Protein AF-A0A7V1XPS1-F1 (afdb_monomer_lite)

Radius of gyration: 17.75 Å; chains: 1; bounding box: 28×26×59 Å

Foldseek 3Di:
DDPPPVPDDPPDDAAEAEQELEQPPPPPPSPPSALVVSLVVVVVCVVVRHPHYDYWDDDPDPPDDDDDPVNGCRRCVVNCVNVVVVD

Sequence (87 aa):
MDSTLTLFPPPPPWIMGVLNVTPDSFSDGGRFGGPEAAIAAGRAMLADGAHLLDVGGESTAPGRRPITSEEELARIEPVVAALAGEV

Structure (mmCIF, N/CA/C/O backbone):
data_AF-A0A7V1XPS1-F1
#
_entry.id   AF-A0A7V1XPS1-F1
#
loop_
_atom_site.group_PDB
_atom_site.id
_atom_site.type_symbol
_atom_site.label_atom_id
_atom_site.label_alt_id
_atom_site.label_comp_id
_atom_site.label_asym_id
_atom_site.label_entity_id
_atom_site.label_seq_id
_atom_site.pdbx_PDB_ins_code
_atom_site.Cartn_x
_atom_site.Cartn_y
_atom_site.Cartn_z
_atom_site.occupancy
_atom_site.B_iso_or_equiv
_atom_site.auth_seq_id
_atom_site.auth_comp_id
_atom_site.auth_asym_id
_atom_site.auth_atom_id
_atom_site.pdbx_PDB_model_num
ATOM 1 N N . MET A 1 1 ? 9.231 0.175 44.309 1.00 50.25 1 MET A N 1
ATOM 2 C CA . MET A 1 1 ? 8.740 0.099 42.920 1.00 50.25 1 MET A CA 1
ATOM 3 C C . MET A 1 1 ? 7.619 1.107 42.828 1.00 50.25 1 MET A C 1
ATOM 5 O O . MET A 1 1 ? 6.656 0.974 43.568 1.00 50.25 1 MET A O 1
ATOM 9 N N . ASP A 1 2 ? 7.845 2.184 42.084 1.00 52.41 2 ASP A N 1
ATOM 10 C CA . ASP A 1 2 ? 6.984 3.365 42.067 1.00 52.41 2 ASP A CA 1
ATOM 11 C C . ASP A 1 2 ? 5.662 3.065 41.338 1.00 52.41 2 ASP A C 1
ATOM 13 O O . ASP A 1 2 ? 5.639 2.802 40.137 1.00 52.41 2 ASP A O 1
ATOM 17 N N . SER A 1 3 ? 4.566 3.063 42.093 1.00 56.00 3 SER A N 1
ATOM 18 C CA . SER A 1 3 ? 3.192 2.811 41.646 1.00 56.00 3 SER A CA 1
ATOM 19 C C . SER A 1 3 ? 2.520 4.033 40.994 1.00 56.00 3 SER A C 1
ATOM 21 O O . SER A 1 3 ? 1.326 3.991 40.713 1.00 56.00 3 SER A O 1
ATOM 23 N N . THR A 1 4 ? 3.266 5.108 40.716 1.00 58.34 4 THR A N 1
ATOM 24 C CA . THR A 1 4 ? 2.737 6.363 40.141 1.00 58.34 4 THR A CA 1
ATOM 25 C C . THR A 1 4 ? 2.736 6.385 38.597 1.00 58.34 4 THR A C 1
ATOM 27 O O . THR A 1 4 ? 2.204 7.310 37.989 1.00 58.34 4 THR A O 1
ATOM 30 N N . LEU A 1 5 ? 3.268 5.349 37.932 1.00 56.72 5 LEU A N 1
ATOM 31 C CA . LEU A 1 5 ? 3.409 5.273 36.464 1.00 56.72 5 LEU A CA 1
ATOM 32 C C . LEU A 1 5 ? 2.174 4.760 35.687 1.00 56.72 5 LEU A C 1
ATOM 34 O O . LEU A 1 5 ? 2.256 4.586 34.476 1.00 56.72 5 LEU A O 1
ATOM 38 N N . THR A 1 6 ? 1.027 4.519 36.331 1.00 58.97 6 THR A N 1
ATOM 39 C CA . THR A 1 6 ? -0.179 3.950 35.673 1.00 58.97 6 THR A CA 1
ATOM 40 C C . THR A 1 6 ? -1.352 4.922 35.510 1.00 58.97 6 THR A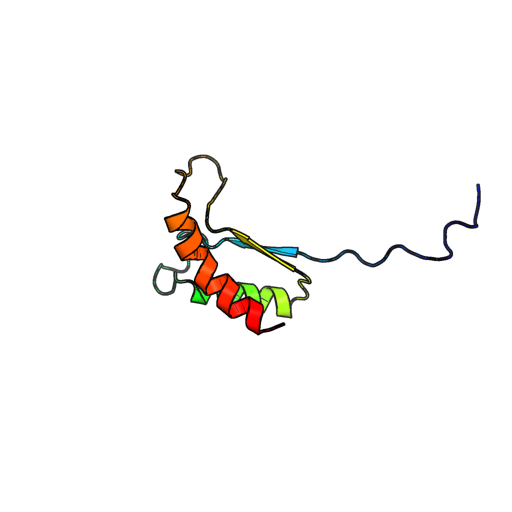 C 1
ATOM 42 O O . THR A 1 6 ? -2.434 4.504 35.105 1.00 58.97 6 THR A O 1
ATOM 45 N N . LEU A 1 7 ? -1.167 6.221 35.772 1.00 65.12 7 LEU A N 1
ATOM 46 C CA . LEU A 1 7 ? -2.258 7.206 35.667 1.00 65.12 7 LEU A CA 1
ATOM 47 C C . LEU A 1 7 ? -2.693 7.520 34.225 1.00 65.12 7 LEU A C 1
ATOM 49 O O . LEU A 1 7 ? -3.797 8.022 34.033 1.00 65.12 7 LEU A O 1
ATOM 53 N N . PHE A 1 8 ? -1.884 7.171 33.220 1.00 73.62 8 PHE A N 1
ATOM 54 C CA . PHE A 1 8 ? -2.254 7.271 31.808 1.00 73.62 8 PHE A CA 1
ATOM 55 C C . PHE A 1 8 ? -1.728 6.045 31.052 1.00 73.62 8 PHE A C 1
ATOM 57 O O . PHE A 1 8 ? -0.526 5.980 30.782 1.00 73.62 8 PHE A O 1
ATOM 64 N N . PRO A 1 9 ? -2.574 5.048 30.731 1.00 75.50 9 PRO A N 1
ATOM 65 C CA . PRO A 1 9 ? -2.160 3.999 29.809 1.00 75.50 9 PRO A CA 1
ATOM 66 C C . PRO A 1 9 ? -1.760 4.638 28.468 1.00 75.50 9 PRO A C 1
ATOM 68 O O . PRO A 1 9 ? -2.349 5.655 28.083 1.00 75.50 9 PRO A O 1
ATOM 71 N N . PRO A 1 10 ? -0.761 4.084 27.755 1.00 80.31 10 PRO A N 1
ATOM 72 C CA . PRO A 1 10 ? -0.418 4.580 26.430 1.00 80.31 10 PRO A CA 1
ATOM 73 C C . PRO A 1 10 ? -1.652 4.503 25.517 1.00 80.31 10 PRO A C 1
ATOM 75 O O . PRO A 1 10 ? -2.502 3.626 25.714 1.00 80.31 10 PRO A O 1
ATOM 78 N N . PRO A 1 11 ? -1.772 5.406 24.527 1.00 84.06 11 PRO A N 1
ATOM 79 C CA . PRO A 1 11 ? -2.853 5.316 23.557 1.00 84.06 11 PRO A CA 1
ATOM 80 C C . PRO A 1 11 ? -2.830 3.939 22.874 1.00 84.06 11 PRO A C 1
ATOM 82 O O . PRO A 1 11 ? -1.757 3.334 22.748 1.00 84.06 11 PRO A O 1
ATOM 85 N N . PRO A 1 12 ? -3.992 3.423 22.436 1.00 89.31 12 PRO A N 1
ATOM 86 C CA . PRO A 1 12 ? -4.028 2.183 21.675 1.00 89.31 12 PRO A CA 1
ATOM 87 C C . PRO A 1 12 ? -3.153 2.314 20.416 1.00 89.31 12 PRO A C 1
ATOM 89 O O . PRO A 1 12 ? -3.047 3.412 19.856 1.00 89.31 12 PRO A O 1
ATOM 92 N N . PRO A 1 13 ? -2.515 1.221 19.965 1.00 93.25 13 PRO A N 1
ATOM 93 C CA . PRO A 1 13 ? -1.717 1.256 18.751 1.00 93.25 13 PRO A CA 1
ATOM 94 C C . PRO A 1 13 ? -2.603 1.583 17.549 1.00 93.25 13 PRO A C 1
ATOM 96 O O . PRO A 1 13 ? -3.764 1.177 17.483 1.00 93.25 13 PRO A O 1
ATOM 99 N N . TRP A 1 14 ? -2.031 2.283 16.577 1.00 96.44 14 TRP A N 1
ATOM 100 C CA . TRP A 1 14 ? -2.661 2.460 15.276 1.00 96.44 14 TRP A CA 1
ATOM 101 C C . TRP A 1 14 ? -2.366 1.260 14.381 1.00 96.44 14 TRP A C 1
ATOM 103 O O . TRP A 1 14 ? -1.279 0.683 14.427 1.00 96.44 14 TRP A O 1
ATOM 113 N N . ILE A 1 15 ? -3.344 0.900 13.556 1.00 96.81 15 ILE A N 1
ATOM 114 C CA . ILE A 1 15 ? -3.225 -0.167 12.561 1.00 96.81 15 ILE A CA 1
ATOM 115 C C . ILE A 1 15 ? -2.918 0.475 11.210 1.00 96.81 15 ILE A C 1
ATOM 117 O O . ILE A 1 15 ? -3.658 1.348 10.762 1.00 96.81 15 ILE A O 1
ATOM 121 N N . MET A 1 16 ? -1.848 0.030 10.559 1.00 97.31 16 MET A N 1
ATOM 122 C CA . MET A 1 16 ? -1.486 0.428 9.200 1.00 97.31 16 MET A CA 1
ATOM 123 C C . MET A 1 16 ? -1.768 -0.737 8.247 1.00 97.31 16 MET A C 1
ATOM 125 O O . MET A 1 16 ? -1.219 -1.823 8.423 1.00 97.31 16 MET A O 1
ATOM 129 N N . GLY A 1 17 ? -2.636 -0.521 7.260 1.00 96.31 17 GLY A N 1
ATOM 130 C CA . GLY A 1 17 ? -2.876 -1.464 6.171 1.00 96.31 17 GLY A CA 1
ATOM 131 C C . GLY A 1 17 ? -1.802 -1.325 5.095 1.00 96.31 17 GLY A C 1
ATOM 132 O O . GLY A 1 17 ? -1.513 -0.215 4.664 1.00 96.31 17 GLY A O 1
ATOM 133 N N . VAL A 1 18 ? -1.209 -2.435 4.659 1.00 94.81 18 VAL A N 1
ATOM 134 C CA . VAL A 1 18 ? -0.188 -2.437 3.598 1.00 94.81 18 VAL A CA 1
ATOM 135 C C . VAL A 1 18 ? -0.853 -2.764 2.266 1.00 94.81 18 VAL A C 1
ATOM 137 O O . VAL A 1 18 ? -1.331 -3.882 2.066 1.00 94.81 18 VAL A O 1
ATOM 140 N N . LEU A 1 19 ? -0.870 -1.797 1.351 1.00 93.31 19 LEU A N 1
ATOM 141 C CA . LEU A 1 19 ? -1.514 -1.882 0.046 1.00 93.31 19 LEU A CA 1
ATOM 142 C C . LEU A 1 19 ? -0.465 -1.880 -1.073 1.00 93.31 19 LEU A C 1
ATOM 144 O O . LEU A 1 19 ? -0.004 -0.836 -1.532 1.00 93.31 19 LEU A O 1
ATOM 148 N N . ASN A 1 20 ? -0.113 -3.074 -1.545 1.00 91.81 20 ASN A N 1
ATOM 149 C CA . ASN A 1 20 ? 0.818 -3.240 -2.660 1.00 91.81 20 ASN A CA 1
ATOM 150 C C . ASN A 1 20 ? 0.083 -3.129 -4.002 1.00 91.81 20 ASN A C 1
ATOM 152 O O . ASN A 1 20 ? -0.774 -3.951 -4.326 1.00 91.81 20 ASN A O 1
ATOM 156 N N . VAL A 1 21 ? 0.450 -2.134 -4.806 1.00 90.25 21 VAL A N 1
ATOM 157 C CA . VAL A 1 21 ? -0.099 -1.863 -6.139 1.00 90.25 21 VAL A CA 1
ATOM 158 C C . VAL A 1 21 ? 0.841 -2.426 -7.203 1.00 90.25 21 VAL A C 1
ATOM 160 O O . VAL A 1 21 ? 1.410 -1.703 -8.022 1.00 90.25 21 VAL A O 1
ATOM 163 N N . THR A 1 22 ? 1.047 -3.743 -7.180 1.00 79.94 22 THR A N 1
ATOM 164 C CA . THR A 1 22 ? 1.884 -4.438 -8.165 1.00 79.94 22 THR A CA 1
ATOM 165 C C . THR A 1 22 ? 1.035 -5.346 -9.064 1.00 79.94 22 THR A C 1
ATOM 167 O O . THR A 1 22 ? -0.008 -5.842 -8.632 1.00 79.94 22 THR A O 1
ATOM 170 N N . PRO A 1 23 ? 1.454 -5.607 -10.320 1.00 68.56 23 PRO A N 1
ATOM 171 C CA . PRO A 1 23 ? 0.666 -6.402 -11.277 1.00 68.56 23 PRO A CA 1
ATOM 172 C C . PRO A 1 23 ? 0.313 -7.823 -10.807 1.00 68.56 23 PRO A C 1
ATOM 174 O O . PRO A 1 23 ? -0.609 -8.452 -11.313 1.00 68.56 23 PRO A O 1
ATOM 177 N N . ASP A 1 24 ? 1.081 -8.344 -9.860 1.00 64.50 24 ASP A N 1
ATOM 178 C CA . ASP A 1 24 ? 1.012 -9.693 -9.311 1.00 64.50 24 ASP A CA 1
ATOM 179 C C . ASP A 1 24 ? 0.284 -9.780 -7.957 1.00 64.50 24 ASP A C 1
ATOM 181 O O . ASP A 1 24 ? -0.049 -10.884 -7.530 1.00 64.50 24 ASP A O 1
ATOM 185 N N . SER A 1 25 ? -0.010 -8.648 -7.301 1.00 54.16 25 SER A N 1
ATOM 186 C CA . SER A 1 25 ? -0.697 -8.630 -5.999 1.00 54.16 25 SER A CA 1
ATOM 187 C C . SER A 1 25 ? -2.198 -8.943 -6.076 1.00 54.16 25 SER A C 1
ATOM 189 O O . SER A 1 25 ? -2.787 -9.288 -5.057 1.00 54.16 25 SER A O 1
ATOM 191 N N . PHE A 1 26 ? -2.813 -8.901 -7.266 1.00 54.44 26 PHE A N 1
ATOM 192 C CA . PHE A 1 26 ? -4.255 -9.125 -7.472 1.00 54.44 26 PHE A CA 1
ATOM 193 C C . PHE A 1 26 ? -4.504 -10.255 -8.483 1.00 54.44 26 PHE A C 1
ATOM 195 O O . PHE A 1 26 ? -4.999 -10.053 -9.593 1.00 54.44 26 PHE A O 1
ATOM 202 N N . SER A 1 27 ? -4.085 -11.465 -8.116 1.00 41.97 27 SER A N 1
ATOM 203 C CA . SER A 1 27 ? -3.937 -12.617 -9.014 1.00 41.97 27 SER A CA 1
ATOM 204 C C . SER A 1 27 ? -5.200 -13.465 -9.259 1.00 41.97 27 SER A C 1
ATOM 206 O O . SER A 1 27 ? -5.078 -14.581 -9.760 1.00 41.97 27 SER A O 1
ATOM 208 N N . ASP A 1 28 ? -6.413 -12.926 -9.080 1.00 45.38 28 ASP A N 1
ATOM 209 C CA . ASP A 1 28 ? -7.668 -13.569 -9.538 1.00 45.38 28 ASP A CA 1
ATOM 210 C C . ASP A 1 28 ? -7.893 -13.424 -11.065 1.00 45.38 28 ASP A C 1
ATOM 212 O O . ASP A 1 28 ? -8.990 -13.166 -11.564 1.00 45.38 28 ASP A O 1
ATOM 216 N N . GLY A 1 29 ? -6.832 -13.615 -11.855 1.00 39.88 29 GLY A N 1
ATOM 217 C CA . GLY A 1 29 ? -6.943 -13.816 -13.302 1.00 39.88 29 GLY A CA 1
ATOM 218 C C . GLY A 1 29 ? -6.895 -12.562 -14.177 1.00 39.88 29 GLY A C 1
ATOM 219 O O . GLY A 1 29 ? -7.529 -12.548 -15.230 1.00 39.88 29 GLY A O 1
ATOM 220 N N . GLY A 1 30 ? -6.149 -11.517 -13.792 1.00 41.59 30 GLY A N 1
ATOM 221 C CA . GLY A 1 30 ? -5.677 -10.456 -14.707 1.00 41.59 30 GLY A CA 1
ATOM 222 C C . GLY A 1 30 ? -6.755 -9.599 -15.390 1.00 41.59 30 GLY A C 1
ATOM 223 O O . GLY A 1 30 ? -6.432 -8.732 -16.195 1.00 41.59 30 GLY A O 1
ATOM 224 N N . ARG A 1 31 ? -8.035 -9.821 -15.074 1.00 42.09 31 ARG A N 1
ATOM 225 C CA . ARG A 1 31 ? -9.186 -9.164 -15.710 1.00 42.09 31 ARG A CA 1
ATOM 226 C C . ARG A 1 31 ? -9.652 -7.906 -14.969 1.00 42.09 31 ARG A C 1
ATOM 228 O O . ARG A 1 31 ? -10.409 -7.128 -15.535 1.00 42.09 31 ARG A O 1
ATOM 235 N N . PHE A 1 32 ? -9.151 -7.707 -13.747 1.00 44.19 32 PHE A N 1
ATOM 236 C CA . PHE A 1 32 ? -9.415 -6.562 -12.864 1.00 44.19 32 PHE A CA 1
ATOM 237 C C . PHE A 1 32 ? -8.125 -5.941 -12.288 1.00 44.19 32 PHE A C 1
ATOM 239 O O . PHE A 1 32 ? -8.185 -5.192 -11.320 1.00 44.19 32 PHE A O 1
ATOM 246 N N . GLY A 1 33 ? -6.953 -6.258 -12.857 1.00 54.66 33 GLY A N 1
ATOM 247 C CA . GLY A 1 33 ? -5.626 -5.844 -12.364 1.00 54.66 33 GLY A CA 1
ATOM 248 C C . GLY A 1 33 ? -5.271 -4.383 -12.662 1.00 54.66 33 GLY A C 1
ATOM 249 O O . GLY A 1 33 ? -4.221 -4.114 -13.237 1.00 54.66 33 GLY A O 1
ATOM 250 N N . GLY A 1 34 ? -6.179 -3.468 -12.331 1.00 68.12 34 GLY A N 1
ATOM 251 C CA . GLY A 1 34 ? -6.005 -2.020 -12.415 1.00 68.12 34 GLY A CA 1
ATOM 252 C C . GLY A 1 34 ? -6.023 -1.363 -11.029 1.00 68.12 34 GLY A C 1
ATOM 253 O O . GLY A 1 34 ? -6.222 -2.053 -10.021 1.00 68.12 34 GLY A O 1
ATOM 254 N N . PRO A 1 35 ? -5.831 -0.035 -10.955 1.00 81.69 35 PRO A N 1
ATOM 255 C CA . PRO A 1 35 ? -5.883 0.720 -9.700 1.00 81.69 35 PRO A CA 1
ATOM 256 C C . PRO A 1 35 ? -7.182 0.505 -8.899 1.00 81.69 35 PRO A C 1
ATOM 258 O O . PRO A 1 35 ? -7.187 0.618 -7.681 1.00 81.69 35 PRO A O 1
ATOM 261 N N . GLU A 1 36 ? -8.269 0.103 -9.545 1.00 86.44 36 GLU A N 1
ATOM 262 C CA . GLU A 1 36 ? -9.594 -0.144 -8.977 1.00 86.44 36 GLU A CA 1
ATOM 263 C C . GLU A 1 36 ? -9.597 -1.286 -7.959 1.00 86.44 36 GLU A C 1
ATOM 265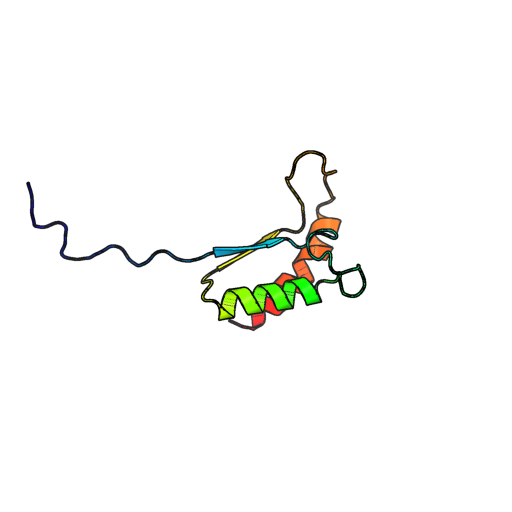 O O . GLU A 1 36 ? -10.265 -1.181 -6.929 1.00 86.44 36 GLU A O 1
ATOM 270 N N . ALA A 1 37 ? -8.837 -2.357 -8.208 1.00 87.00 37 ALA A N 1
ATOM 271 C CA . ALA A 1 37 ? -8.703 -3.452 -7.249 1.00 87.00 37 ALA A CA 1
ATOM 272 C C . ALA A 1 37 ? -7.955 -2.990 -5.991 1.00 87.00 37 ALA A C 1
ATOM 274 O O . ALA A 1 37 ? -8.372 -3.300 -4.874 1.00 87.00 37 ALA A O 1
ATOM 275 N N . ALA A 1 38 ? -6.901 -2.189 -6.165 1.00 90.69 38 ALA A N 1
ATOM 276 C CA . ALA A 1 38 ? -6.168 -1.599 -5.052 1.00 90.69 38 ALA A CA 1
ATOM 277 C C . ALA A 1 38 ? -7.036 -0.609 -4.260 1.00 90.69 38 ALA A C 1
ATOM 279 O O . ALA A 1 38 ? -7.038 -0.648 -3.034 1.00 90.69 38 ALA A O 1
ATOM 280 N N . ILE A 1 39 ? -7.842 0.216 -4.933 1.00 92.31 39 ILE A N 1
ATOM 281 C CA . ILE A 1 39 ? -8.799 1.125 -4.285 1.00 92.31 39 ILE A CA 1
ATOM 282 C C . ILE A 1 39 ? -9.828 0.333 -3.470 1.00 92.31 39 ILE A C 1
ATOM 284 O O . ILE A 1 39 ? -10.076 0.652 -2.309 1.00 92.31 39 ILE A O 1
ATOM 288 N N . ALA A 1 40 ? -10.410 -0.725 -4.042 1.00 92.81 40 ALA A N 1
ATOM 289 C CA . ALA A 1 40 ? -11.365 -1.573 -3.332 1.00 92.81 40 ALA A CA 1
ATOM 290 C C . ALA A 1 40 ? -10.736 -2.242 -2.096 1.00 92.81 40 ALA A C 1
ATOM 292 O O . ALA A 1 40 ? -11.352 -2.257 -1.031 1.00 92.81 40 ALA A O 1
ATOM 293 N N . ALA A 1 41 ? -9.502 -2.741 -2.216 1.00 93.44 41 ALA A N 1
ATOM 294 C CA . ALA A 1 41 ? -8.765 -3.317 -1.095 1.00 93.44 41 ALA A CA 1
ATOM 295 C C . ALA A 1 41 ? -8.438 -2.269 -0.016 1.00 93.44 41 ALA A C 1
ATOM 297 O O . ALA A 1 41 ? -8.634 -2.538 1.166 1.00 93.44 41 ALA A O 1
ATOM 298 N N . GLY A 1 42 ? -8.014 -1.063 -0.405 1.00 94.06 42 GLY A N 1
ATOM 299 C CA . GLY A 1 42 ? -7.772 0.047 0.521 1.00 94.06 42 GLY A CA 1
ATOM 300 C C . GLY A 1 42 ? -9.031 0.442 1.296 1.00 94.06 42 GLY A C 1
ATOM 301 O O . GLY A 1 42 ? -8.991 0.562 2.518 1.00 94.06 42 GLY A O 1
ATOM 302 N N . ARG A 1 43 ? -10.180 0.539 0.615 1.00 95.06 43 ARG A N 1
ATOM 303 C CA . ARG A 1 43 ? -11.483 0.773 1.262 1.00 95.06 43 ARG A CA 1
ATOM 304 C C . ARG A 1 43 ? -11.851 -0.330 2.249 1.00 95.06 43 ARG A C 1
ATOM 306 O O . ARG A 1 43 ? -12.345 -0.029 3.332 1.00 95.06 43 ARG A O 1
ATOM 313 N N . ALA A 1 44 ? -11.605 -1.590 1.892 1.00 95.81 44 ALA A N 1
ATOM 314 C CA . ALA A 1 44 ? -11.851 -2.714 2.789 1.00 95.81 44 ALA A CA 1
ATOM 315 C C . ALA A 1 44 ? -10.971 -2.627 4.046 1.00 95.81 44 ALA A C 1
ATOM 317 O O . ALA A 1 44 ? -11.486 -2.742 5.151 1.00 95.81 44 ALA A O 1
ATOM 318 N N . MET A 1 45 ? -9.678 -2.316 3.899 1.00 95.75 45 MET A N 1
ATOM 319 C CA . MET A 1 45 ? -8.768 -2.123 5.037 1.00 95.75 45 MET A CA 1
ATOM 320 C C . MET A 1 45 ? -9.241 -1.005 5.977 1.00 95.75 45 MET A C 1
ATOM 322 O O . MET A 1 45 ? -9.211 -1.179 7.194 1.00 95.75 45 MET A O 1
ATOM 326 N N . LEU A 1 46 ? -9.694 0.129 5.431 1.00 94.06 46 LEU A N 1
ATOM 327 C CA . LEU A 1 46 ? -10.259 1.224 6.228 1.00 94.06 46 LEU A CA 1
ATOM 328 C C . LEU A 1 46 ? -11.537 0.786 6.959 1.00 94.06 46 LEU A C 1
ATOM 330 O O . LEU A 1 46 ? -11.682 1.051 8.151 1.00 94.06 46 LEU A O 1
ATOM 334 N N . ALA A 1 47 ? -12.433 0.067 6.275 1.00 95.50 47 ALA A N 1
ATOM 335 C CA . ALA A 1 47 ? -13.652 -0.481 6.875 1.00 95.50 47 ALA A CA 1
ATOM 336 C C . ALA A 1 47 ? -13.361 -1.509 7.987 1.00 95.50 47 ALA A C 1
ATOM 338 O O . ALA A 1 47 ? -14.093 -1.562 8.975 1.00 95.50 47 ALA A O 1
ATOM 339 N N . ASP A 1 48 ? -12.268 -2.264 7.861 1.00 96.56 48 ASP A N 1
ATOM 340 C CA . ASP A 1 48 ? -11.789 -3.234 8.852 1.00 96.56 48 ASP A CA 1
ATOM 341 C C . ASP A 1 48 ? -11.024 -2.579 10.026 1.00 96.56 48 ASP A C 1
ATOM 343 O O . ASP A 1 48 ? -10.595 -3.269 10.955 1.00 96.56 48 ASP A O 1
ATOM 347 N N . GLY A 1 49 ? -10.870 -1.248 10.029 1.00 95.56 49 GLY A N 1
ATOM 348 C CA . GLY A 1 49 ? -10.292 -0.486 11.141 1.00 95.56 49 GLY A CA 1
ATOM 349 C C . GLY A 1 49 ? -8.820 -0.098 10.977 1.00 95.56 49 GLY A C 1
ATOM 350 O O . GLY A 1 49 ? -8.158 0.254 11.963 1.00 95.56 49 GLY A O 1
ATOM 351 N N . ALA A 1 50 ? -8.278 -0.140 9.757 1.00 96.31 50 ALA A N 1
ATOM 352 C CA . ALA A 1 50 ? -6.996 0.497 9.478 1.00 96.31 50 ALA A CA 1
ATOM 353 C C . ALA A 1 50 ? -7.099 2.011 9.721 1.00 96.31 50 ALA A C 1
ATOM 355 O O . ALA A 1 50 ? -8.015 2.681 9.254 1.00 96.31 50 ALA A O 1
ATOM 356 N N . HIS A 1 51 ? -6.131 2.545 10.459 1.00 95.06 51 HIS A N 1
ATOM 357 C CA . HIS A 1 51 ? -6.002 3.972 10.745 1.00 95.06 51 HIS A CA 1
ATOM 358 C C . HIS A 1 51 ? -5.168 4.677 9.669 1.00 95.06 51 HIS A C 1
ATOM 360 O O . HIS A 1 51 ? -5.310 5.879 9.465 1.00 95.06 51 HIS A O 1
ATOM 366 N N . LEU A 1 52 ? -4.274 3.932 9.010 1.00 94.75 52 LEU A N 1
ATOM 367 C CA . LEU A 1 52 ? -3.407 4.403 7.933 1.00 94.75 52 LEU A CA 1
ATOM 368 C C . LEU A 1 52 ? -3.337 3.351 6.831 1.00 94.75 52 LEU A C 1
ATOM 370 O O . LEU A 1 52 ? -3.491 2.159 7.102 1.00 94.75 52 LEU A O 1
ATOM 374 N N . LEU A 1 53 ? -3.018 3.791 5.619 1.00 95.50 53 LEU A N 1
ATOM 375 C CA . LEU A 1 53 ? -2.638 2.921 4.514 1.00 95.50 53 LEU A CA 1
ATOM 376 C C . LEU A 1 53 ? -1.216 3.266 4.062 1.00 95.50 53 LEU A C 1
ATOM 378 O O . LEU A 1 53 ? -0.893 4.440 3.890 1.00 95.50 53 LEU A O 1
ATOM 382 N N . ASP A 1 54 ? -0.392 2.242 3.869 1.00 95.81 54 ASP A N 1
ATOM 383 C CA . ASP A 1 54 ? 0.927 2.317 3.241 1.00 95.81 54 ASP A CA 1
ATOM 384 C C . ASP A 1 54 ? 0.813 1.789 1.808 1.00 95.81 54 ASP A C 1
ATOM 386 O O . ASP A 1 54 ? 0.533 0.606 1.601 1.00 95.81 54 ASP A O 1
ATOM 390 N N . VAL A 1 55 ? 0.936 2.681 0.824 1.00 94.50 55 VAL A N 1
ATOM 391 C CA . VAL A 1 55 ? 0.677 2.391 -0.593 1.00 94.50 55 VAL A CA 1
ATOM 392 C C . VAL A 1 55 ? 2.000 2.350 -1.353 1.00 94.50 55 VAL A C 1
ATOM 394 O O . VAL A 1 55 ? 2.649 3.381 -1.507 1.00 94.50 55 VAL A O 1
ATOM 397 N N . GLY A 1 56 ? 2.372 1.176 -1.868 1.00 93.75 56 GLY A N 1
ATOM 398 C CA . GLY A 1 56 ? 3.625 0.969 -2.607 1.00 93.75 56 GLY A CA 1
ATOM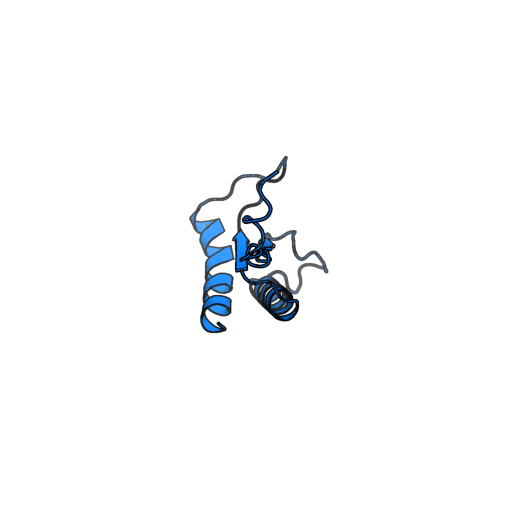 399 C C . GLY A 1 56 ? 3.395 0.406 -4.008 1.00 93.75 56 GLY A C 1
ATOM 400 O O . GLY A 1 56 ? 2.635 -0.549 -4.170 1.00 93.75 56 GLY A O 1
ATOM 401 N N . GLY A 1 57 ? 4.037 0.981 -5.030 1.00 91.88 57 GLY A N 1
ATOM 402 C CA . GLY A 1 57 ? 3.916 0.530 -6.426 1.00 91.88 57 GLY A CA 1
ATOM 403 C C . GLY A 1 57 ? 5.086 -0.340 -6.894 1.00 91.88 57 GLY A C 1
ATOM 404 O O . GLY A 1 57 ? 4.947 -1.102 -7.862 1.00 91.88 57 GLY A O 1
ATOM 405 N N . GLU A 1 58 ? 6.228 -0.263 -6.209 1.00 92.75 58 GLU A N 1
ATOM 406 C CA . GLU A 1 58 ? 7.387 -1.128 -6.406 1.00 92.75 58 GLU A CA 1
ATOM 407 C C . GLU A 1 58 ? 7.421 -2.292 -5.400 1.00 92.75 58 GLU A C 1
ATOM 409 O O . GLU A 1 58 ? 7.201 -2.135 -4.202 1.00 92.75 58 GLU A O 1
ATOM 414 N N . SER A 1 59 ? 7.748 -3.495 -5.886 1.00 89.38 59 SER A N 1
ATOM 415 C CA . SER A 1 59 ? 8.013 -4.639 -5.011 1.00 89.38 59 SER A CA 1
ATOM 416 C C . SER A 1 59 ? 9.492 -4.692 -4.646 1.00 89.38 59 SER A C 1
ATOM 418 O O . SER A 1 59 ? 10.340 -4.824 -5.526 1.00 89.38 59 SER A O 1
ATOM 420 N N . THR A 1 60 ? 9.790 -4.711 -3.349 1.00 88.56 60 THR A N 1
ATOM 421 C CA . THR A 1 60 ? 11.144 -4.927 -2.809 1.00 88.56 60 THR A CA 1
ATOM 422 C C . THR A 1 60 ? 11.464 -6.409 -2.563 1.00 88.56 60 THR A C 1
ATOM 424 O O . THR A 1 60 ? 12.492 -6.747 -1.973 1.00 88.56 60 THR A O 1
ATOM 427 N N . ALA A 1 61 ? 10.591 -7.322 -3.009 1.00 88.00 61 ALA A N 1
ATOM 428 C CA . ALA A 1 61 ? 10.778 -8.757 -2.831 1.00 88.00 61 ALA A CA 1
ATOM 429 C C . ALA A 1 61 ? 11.973 -9.294 -3.654 1.00 88.00 61 ALA A C 1
ATOM 431 O O . ALA A 1 61 ? 12.250 -8.798 -4.753 1.00 88.00 61 ALA A O 1
ATOM 432 N N . PRO A 1 62 ? 12.665 -10.352 -3.180 1.00 89.94 62 PRO A N 1
ATOM 433 C CA . PRO A 1 62 ? 13.795 -10.939 -3.896 1.00 89.94 62 PRO A CA 1
ATOM 434 C C . PRO A 1 62 ? 13.452 -11.343 -5.336 1.00 89.94 62 PRO A C 1
ATOM 436 O O . PRO A 1 62 ? 12.423 -11.964 -5.596 1.00 89.94 62 PRO A O 1
ATOM 439 N N . GLY A 1 63 ? 14.346 -11.026 -6.277 1.00 85.00 63 GLY A N 1
ATOM 440 C CA . GLY A 1 63 ? 14.203 -11.411 -7.686 1.00 85.00 63 GLY A CA 1
ATOM 441 C C . GLY A 1 63 ? 13.299 -10.498 -8.522 1.00 85.00 63 GLY A C 1
ATOM 442 O O . GLY A 1 63 ? 13.092 -10.775 -9.705 1.00 85.00 63 GLY A O 1
ATOM 443 N N . ARG A 1 64 ? 12.779 -9.404 -7.952 1.00 85.19 64 ARG A N 1
ATOM 444 C CA . ARG A 1 64 ? 12.038 -8.389 -8.705 1.00 85.19 64 ARG A CA 1
ATOM 445 C C . ARG A 1 64 ? 12.981 -7.413 -9.383 1.00 85.19 64 ARG A C 1
ATOM 447 O O . ARG A 1 64 ? 14.018 -7.036 -8.846 1.00 85.19 64 ARG A O 1
ATOM 454 N N . ARG A 1 65 ? 12.623 -7.045 -10.612 1.00 88.31 65 ARG A N 1
ATOM 455 C CA . ARG A 1 65 ? 13.326 -6.000 -11.349 1.00 88.31 65 ARG A CA 1
ATOM 456 C C . ARG A 1 65 ? 12.847 -4.648 -10.821 1.00 88.31 65 ARG A C 1
ATOM 458 O O . ARG A 1 65 ? 11.626 -4.481 -10.757 1.00 88.31 65 ARG A O 1
ATOM 465 N N . PRO A 1 66 ? 13.766 -3.722 -10.506 1.00 91.19 66 PRO A N 1
ATOM 466 C CA . PRO A 1 66 ? 13.389 -2.359 -10.186 1.00 91.19 66 PRO A CA 1
ATOM 467 C C . PRO A 1 66 ? 12.581 -1.727 -11.314 1.00 91.19 66 PRO A C 1
ATOM 469 O O . PRO A 1 66 ? 12.792 -2.055 -12.490 1.00 91.19 66 PRO A O 1
ATOM 472 N N . ILE A 1 67 ? 11.674 -0.835 -10.945 1.00 92.19 67 ILE A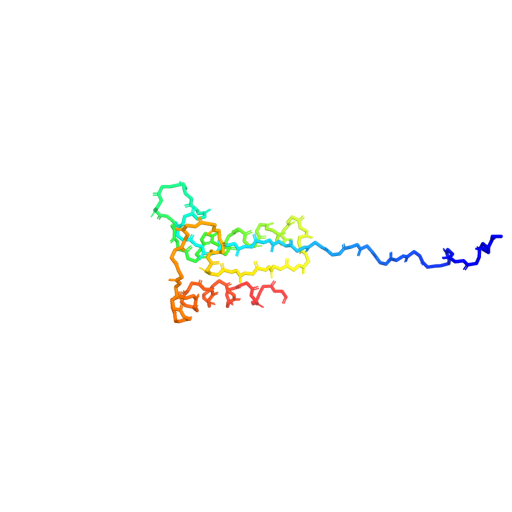 N 1
ATOM 473 C CA . ILE A 1 67 ? 10.885 -0.039 -11.890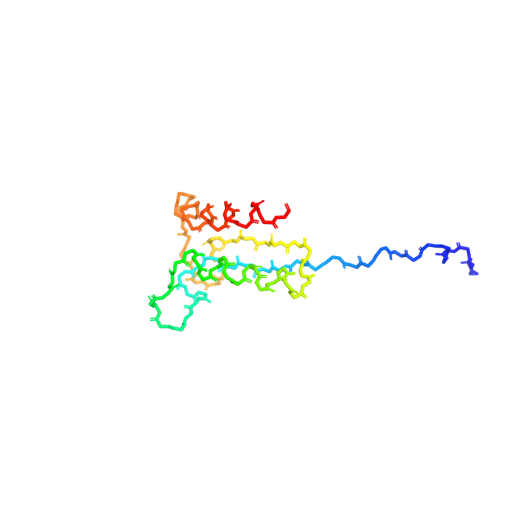 1.00 92.19 67 ILE A CA 1
ATOM 474 C C . ILE A 1 67 ? 11.379 1.406 -11.897 1.00 92.19 67 ILE A C 1
ATOM 476 O O . ILE A 1 67 ? 12.161 1.808 -11.036 1.00 92.19 67 ILE A O 1
ATOM 480 N N . THR A 1 68 ? 10.977 2.190 -12.895 1.00 95.81 68 THR A N 1
ATOM 481 C CA . THR A 1 68 ? 11.282 3.627 -12.876 1.00 95.81 68 THR A CA 1
ATOM 482 C C . THR A 1 68 ? 10.333 4.357 -11.929 1.00 95.81 68 THR A C 1
ATOM 484 O O . THR A 1 68 ? 9.232 3.881 -11.645 1.00 95.81 68 THR A O 1
ATOM 487 N N . SER A 1 69 ? 10.726 5.544 -11.466 1.00 96.06 69 SER A N 1
ATOM 488 C CA . SER A 1 69 ? 9.855 6.388 -10.642 1.00 96.06 69 SER A CA 1
ATOM 489 C C . SER A 1 69 ? 8.561 6.766 -11.366 1.00 96.06 69 SER A C 1
ATOM 491 O O . SER A 1 69 ? 7.513 6.851 -10.737 1.00 96.06 69 SER A O 1
ATOM 4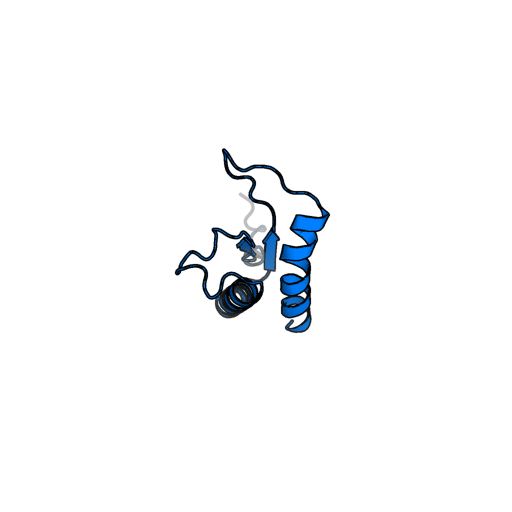93 N N . GLU A 1 70 ? 8.600 6.950 -12.687 1.00 96.25 70 GLU A N 1
ATOM 494 C CA . GLU A 1 70 ? 7.409 7.208 -13.502 1.00 96.25 70 GLU A CA 1
ATOM 495 C C . GLU A 1 70 ? 6.474 5.996 -13.539 1.00 96.25 70 GLU A C 1
ATOM 497 O O . GLU A 1 70 ? 5.257 6.153 -13.452 1.00 96.25 70 GLU A O 1
ATOM 502 N N . GLU A 1 71 ? 7.028 4.784 -13.643 1.00 92.75 71 GLU A N 1
ATOM 503 C CA . GLU A 1 71 ? 6.242 3.551 -13.593 1.00 92.75 71 GLU A CA 1
ATOM 504 C C . GLU A 1 71 ? 5.606 3.338 -12.217 1.00 92.75 71 GLU A C 1
ATOM 506 O O . GLU A 1 71 ? 4.458 2.899 -12.142 1.00 92.75 71 GLU A O 1
ATOM 511 N N . GLU A 1 72 ? 6.326 3.636 -11.133 1.00 93.69 72 GLU A N 1
ATOM 512 C CA . GLU A 1 72 ? 5.772 3.564 -9.781 1.00 93.69 72 GLU A CA 1
ATOM 513 C C . GLU A 1 72 ? 4.671 4.608 -9.572 1.00 93.69 72 GLU A C 1
ATOM 515 O O . GLU A 1 72 ? 3.579 4.263 -9.116 1.00 93.69 72 GLU A O 1
ATOM 520 N N . LEU A 1 73 ? 4.922 5.860 -9.969 1.00 94.62 73 LEU A N 1
ATOM 521 C CA . LEU A 1 73 ? 3.961 6.953 -9.859 1.00 94.62 73 LEU A CA 1
ATOM 522 C C . LEU A 1 73 ? 2.661 6.623 -10.600 1.00 94.62 73 LEU A C 1
ATOM 524 O O . LEU A 1 73 ? 1.584 6.749 -10.024 1.00 94.62 73 LEU A O 1
ATOM 528 N N . ALA A 1 74 ? 2.757 6.104 -11.828 1.00 92.06 74 ALA A N 1
ATOM 529 C CA . ALA A 1 74 ? 1.599 5.692 -12.619 1.00 92.06 74 ALA A CA 1
ATOM 530 C C . ALA A 1 74 ? 0.761 4.584 -11.951 1.00 92.06 74 ALA A C 1
ATOM 532 O O . ALA A 1 74 ? -0.428 4.452 -12.245 1.00 92.06 74 ALA A O 1
ATOM 533 N N . ARG A 1 75 ? 1.358 3.782 -11.056 1.00 91.38 75 ARG A N 1
ATOM 534 C CA . ARG A 1 75 ? 0.638 2.771 -10.266 1.00 91.38 75 ARG A CA 1
ATOM 535 C C . ARG A 1 75 ? -0.053 3.392 -9.059 1.00 91.38 75 ARG A C 1
ATOM 537 O O . ARG A 1 75 ? -1.223 3.103 -8.826 1.00 91.38 75 ARG A O 1
ATOM 544 N N . ILE A 1 76 ? 0.658 4.215 -8.287 1.00 93.81 76 ILE A N 1
ATOM 545 C CA . ILE A 1 76 ? 0.169 4.687 -6.982 1.00 93.81 76 ILE A CA 1
ATOM 546 C C . ILE A 1 76 ? -0.717 5.931 -7.074 1.00 93.81 76 ILE A C 1
ATOM 548 O O . ILE A 1 76 ? -1.655 6.048 -6.291 1.00 93.81 76 ILE A O 1
ATOM 552 N N . GLU A 1 77 ? -0.473 6.840 -8.022 1.00 95.00 77 GLU A N 1
ATOM 553 C CA . GLU A 1 77 ? -1.195 8.114 -8.146 1.00 95.00 77 GLU A CA 1
ATOM 554 C C . GLU A 1 77 ? -2.725 7.946 -8.212 1.00 95.00 77 GLU A C 1
ATOM 556 O O . GLU A 1 77 ? -3.406 8.549 -7.380 1.00 95.00 77 GLU A O 1
ATOM 561 N N . PRO A 1 78 ? -3.304 7.109 -9.102 1.00 92.69 78 PRO A N 1
ATOM 562 C CA . PRO A 1 78 ? -4.758 6.937 -9.154 1.00 92.69 78 PRO A CA 1
ATOM 563 C C . PRO A 1 78 ? -5.340 6.332 -7.868 1.00 92.69 78 PRO A C 1
ATOM 565 O O . PRO A 1 78 ? -6.458 6.668 -7.481 1.00 92.69 78 PRO A O 1
ATOM 568 N N . VAL A 1 79 ? -4.585 5.463 -7.187 1.00 93.44 79 VAL A N 1
ATOM 569 C CA . VAL A 1 79 ? -5.012 4.816 -5.938 1.00 93.44 79 VAL A CA 1
ATOM 570 C C . VAL A 1 79 ? -5.022 5.822 -4.790 1.00 93.44 79 VAL A C 1
ATOM 572 O O . VAL A 1 79 ? -6.028 5.957 -4.095 1.00 93.44 79 VAL A O 1
ATOM 575 N N . VAL A 1 80 ? -3.925 6.564 -4.619 1.00 94.94 80 VAL A N 1
ATOM 576 C CA . VAL A 1 80 ? -3.796 7.595 -3.582 1.00 94.94 80 VAL A CA 1
ATOM 577 C C . VAL A 1 80 ? -4.819 8.705 -3.805 1.00 94.94 80 VAL A C 1
ATOM 579 O O . VAL A 1 80 ? -5.491 9.099 -2.856 1.00 94.94 80 VAL A O 1
ATOM 582 N N . ALA A 1 81 ? -4.993 9.175 -5.045 1.00 94.69 81 ALA A N 1
ATOM 583 C CA . ALA A 1 81 ? -5.956 10.224 -5.371 1.00 94.69 81 ALA A CA 1
ATOM 584 C C . ALA A 1 81 ? -7.401 9.818 -5.044 1.00 94.69 81 ALA A C 1
ATOM 586 O O . ALA A 1 81 ? -8.161 10.632 -4.521 1.00 94.69 81 ALA A O 1
ATOM 587 N N . ALA A 1 82 ? -7.777 8.566 -5.320 1.00 93.88 82 ALA A N 1
ATOM 588 C CA . ALA A 1 82 ? -9.106 8.059 -5.000 1.00 93.88 82 ALA A CA 1
ATOM 589 C C . ALA A 1 82 ? -9.328 7.931 -3.484 1.00 93.88 82 ALA A C 1
ATOM 591 O O . ALA A 1 82 ? -10.351 8.385 -2.985 1.00 93.88 82 ALA A O 1
ATOM 592 N N . LEU A 1 83 ? -8.369 7.359 -2.748 1.00 93.12 83 LEU A N 1
ATOM 593 C CA . LEU A 1 83 ? -8.519 7.088 -1.313 1.00 93.12 83 LEU A CA 1
ATOM 594 C C . LEU A 1 83 ? -8.380 8.345 -0.441 1.00 93.12 83 LEU A C 1
ATOM 596 O O . LEU A 1 83 ? -9.053 8.460 0.578 1.00 93.12 83 LEU A O 1
ATOM 600 N N . ALA A 1 84 ? -7.545 9.310 -0.835 1.00 90.19 84 ALA A N 1
ATOM 601 C CA . ALA A 1 84 ? -7.340 10.541 -0.069 1.00 90.19 84 ALA A CA 1
ATOM 602 C C . ALA A 1 84 ? -8.588 11.442 -0.014 1.00 90.19 84 ALA A C 1
ATOM 604 O O . ALA A 1 84 ? -8.699 12.269 0.886 1.00 90.19 84 ALA A O 1
ATOM 605 N N . GLY A 1 85 ? -9.523 11.295 -0.959 1.00 78.06 85 GLY A N 1
ATOM 606 C CA . GLY A 1 85 ? -10.787 12.039 -0.974 1.00 78.06 85 GLY A CA 1
ATOM 607 C C . GLY A 1 85 ? -11.895 11.443 -0.098 1.00 78.06 85 GLY A C 1
ATOM 608 O O . GLY A 1 85 ? -12.990 12.002 -0.063 1.00 78.06 85 GLY A O 1
ATOM 609 N N . GLU A 1 86 ? -11.647 10.309 0.562 1.00 66.31 86 GLU A N 1
ATOM 610 C CA . GLU A 1 86 ? -12.662 9.529 1.290 1.00 66.31 86 GLU A CA 1
ATOM 611 C C . GLU A 1 86 ? -12.571 9.665 2.818 1.00 66.31 86 GLU A C 1
ATOM 613 O O . GLU A 1 86 ? -13.392 9.078 3.526 1.00 66.31 86 GLU A O 1
ATOM 618 N N . VAL A 1 87 ? -11.595 10.432 3.319 1.00 53.16 87 VAL A N 1
ATOM 619 C CA . VAL A 1 87 ? -11.280 10.592 4.750 1.00 53.16 87 VAL A CA 1
ATOM 620 C C . VAL A 1 87 ? -11.705 11.960 5.273 1.00 53.16 87 VAL A C 1
ATOM 622 O O . VAL A 1 87 ? -11.442 12.968 4.579 1.00 53.16 87 VAL A O 1
#

Secondary structure (DSSP, 8-state):
--TTTTSSPPPPPPPEEEEE--TTS--S-SSSTTHHHHHHHHHHHHHTT-SEEEEESS--STTPPP--HHHHHHHHHHHHHHHHTT-

pLDDT: mean 82.5, std 17.21, range [39.88, 97.31]